Protein AF-A0A348WB03-F1 (afdb_monomer_lite)

Organism: NCBI:txid314263

Sequence (57 aa):
MAEEGACVVLLHGLARTENSMLVLQEALEAQGYAVIAPRYRSTSAEIDKLARQTLPG

Foldseek 3Di:
DDDPPAEEEDEDAAPDFLVVCVVVQVVVVVVPHHYHDDGDPSDDDDPVVRCVVRDDD

pLDDT: mean 87.03, std 8.6, range [64.56, 97.69]

Structure (mmCIF, N/CA/C/O backbone):
data_AF-A0A348WB03-F1
#
_entry.id   AF-A0A348WB03-F1
#
loop_
_atom_site.group_PDB
_atom_site.id
_atom_site.type_symbol
_atom_site.label_atom_id
_atom_site.label_alt_id
_atom_site.label_comp_id
_atom_site.label_asym_id
_atom_site.label_entity_id
_atom_site.label_seq_id
_atom_site.pdbx_PDB_ins_code
_atom_site.Cartn_x
_atom_site.Cartn_y
_atom_site.Cartn_z
_atom_site.occupancy
_atom_site.B_iso_or_equiv
_atom_site.auth_seq_id
_atom_site.auth_comp_id
_atom_site.auth_asym_id
_atom_site.auth_atom_id
_atom_site.pdbx_PDB_model_num
ATOM 1 N N . MET A 1 1 ? -15.245 9.317 10.972 1.00 74.06 1 MET A N 1
ATOM 2 C CA . MET A 1 1 ? -14.648 8.045 11.420 1.00 74.06 1 MET A CA 1
ATOM 3 C C . MET A 1 1 ? -15.152 6.940 10.521 1.00 74.06 1 MET A C 1
ATOM 5 O O . MET A 1 1 ? -16.287 7.038 10.069 1.00 74.06 1 MET A O 1
ATOM 9 N N . ALA A 1 2 ? -14.304 5.956 10.238 1.00 86.62 2 ALA A N 1
ATOM 10 C CA . ALA A 1 2 ? -14.681 4.765 9.491 1.00 86.62 2 ALA A CA 1
ATOM 11 C C . ALA A 1 2 ? -15.647 3.874 10.293 1.00 86.62 2 ALA A C 1
ATOM 13 O O . ALA A 1 2 ? -15.600 3.851 11.524 1.00 86.62 2 ALA A O 1
ATOM 14 N N . GLU A 1 3 ? -16.515 3.162 9.577 1.00 91.69 3 GLU A N 1
ATOM 15 C CA . GLU A 1 3 ? -17.431 2.160 10.135 1.00 91.69 3 GLU A CA 1
ATOM 16 C C . GLU A 1 3 ? -16.658 0.941 10.670 1.00 91.69 3 GLU A C 1
ATOM 18 O O . GLU A 1 3 ? -15.554 0.631 10.208 1.00 91.69 3 GLU A O 1
ATOM 23 N N . GLU A 1 4 ? -17.246 0.220 11.627 1.00 87.88 4 GLU A N 1
ATOM 24 C CA . GLU A 1 4 ? -16.637 -0.985 12.197 1.00 87.88 4 GLU A CA 1
ATOM 25 C C . GLU A 1 4 ? -16.390 -2.038 11.100 1.00 87.88 4 GLU A C 1
ATOM 27 O O . GLU A 1 4 ? -17.298 -2.428 10.366 1.00 87.88 4 GLU A O 1
ATOM 32 N N . GLY A 1 5 ? -15.134 -2.473 10.957 1.00 87.88 5 GLY A N 1
ATOM 33 C CA . GLY A 1 5 ? -14.719 -3.430 9.925 1.00 87.88 5 GLY A CA 1
ATOM 34 C C . GLY A 1 5 ? -14.379 -2.824 8.555 1.00 87.88 5 GLY A C 1
ATOM 35 O O . GLY A 1 5 ? -14.047 -3.575 7.636 1.00 87.88 5 GLY A O 1
ATOM 36 N N . ALA A 1 6 ? -14.410 -1.497 8.387 1.00 92.81 6 ALA A N 1
ATOM 37 C CA . ALA A 1 6 ? -14.009 -0.856 7.136 1.00 92.81 6 ALA A CA 1
ATOM 38 C C . ALA A 1 6 ? -12.497 -1.019 6.868 1.00 92.81 6 ALA A C 1
ATOM 40 O O . ALA A 1 6 ? -11.651 -0.540 7.630 1.00 92.81 6 ALA A O 1
ATOM 41 N N . CYS A 1 7 ? -12.161 -1.668 5.748 1.00 95.00 7 C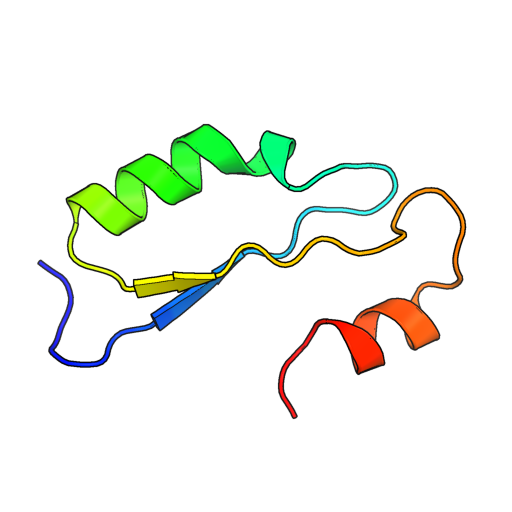YS A N 1
ATOM 42 C CA . CYS A 1 7 ? -10.787 -1.917 5.317 1.00 95.00 7 CYS A CA 1
ATOM 43 C C . CYS A 1 7 ? -10.506 -1.311 3.936 1.00 95.00 7 CYS A C 1
ATOM 45 O O . CYS A 1 7 ? -11.320 -1.423 3.020 1.00 95.00 7 CYS A O 1
ATOM 47 N N . VAL A 1 8 ? -9.334 -0.693 3.783 1.00 94.94 8 VAL A N 1
ATOM 48 C CA . VAL A 1 8 ? -8.845 -0.139 2.518 1.00 94.94 8 VAL A CA 1
ATOM 49 C C . VAL A 1 8 ? -7.578 -0.874 2.096 1.00 94.94 8 VAL A C 1
ATOM 51 O O . VAL A 1 8 ? -6.597 -0.919 2.837 1.00 94.94 8 VAL A O 1
ATOM 54 N N . VAL A 1 9 ? -7.573 -1.414 0.876 1.00 93.25 9 VAL A N 1
ATOM 55 C CA . VAL A 1 9 ? -6.374 -1.992 0.256 1.00 93.25 9 VAL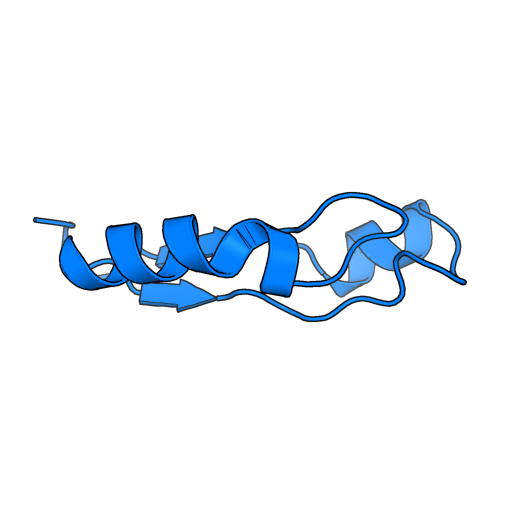 A CA 1
ATOM 56 C C . VAL A 1 9 ? -5.759 -0.963 -0.690 1.00 93.25 9 VAL A C 1
ATOM 58 O O . VAL A 1 9 ? -6.373 -0.580 -1.685 1.00 93.25 9 VAL A O 1
ATOM 61 N N . LEU A 1 10 ? -4.543 -0.512 -0.388 1.00 93.19 10 LEU A N 1
ATOM 62 C CA . LEU A 1 10 ? -3.802 0.449 -1.201 1.00 93.19 10 LEU A CA 1
ATOM 63 C C . LEU A 1 10 ? -2.826 -0.274 -2.126 1.00 93.19 10 LEU A C 1
ATOM 65 O O . LEU A 1 10 ? -1.792 -0.785 -1.698 1.00 93.19 10 LEU A O 1
ATOM 69 N N . LEU A 1 11 ? -3.131 -0.265 -3.421 1.00 90.31 11 LEU A N 1
ATOM 70 C CA . LEU A 1 11 ? -2.231 -0.751 -4.461 1.00 90.31 11 LEU A CA 1
ATOM 71 C C . LEU A 1 11 ? -1.470 0.425 -5.075 1.00 90.31 11 LEU A C 1
ATOM 73 O O . LEU A 1 11 ? -2.060 1.316 -5.686 1.00 90.31 11 LEU A O 1
ATOM 77 N N . HIS A 1 12 ? -0.144 0.429 -4.942 1.00 90.06 12 HIS A N 1
ATOM 78 C CA . HIS A 1 12 ? 0.687 1.401 -5.651 1.00 90.06 12 HIS A CA 1
ATOM 79 C C . HIS A 1 12 ? 0.698 1.128 -7.165 1.00 90.06 12 HIS A C 1
ATOM 81 O O . HIS A 1 12 ? 0.344 0.043 -7.619 1.00 90.06 12 HIS A O 1
ATOM 87 N N . GLY A 1 13 ? 1.138 2.100 -7.966 1.00 86.75 13 GLY A N 1
ATOM 88 C CA . GLY A 1 13 ? 1.248 1.947 -9.422 1.00 86.75 13 GLY A CA 1
ATOM 89 C C . GLY A 1 13 ? 2.418 1.063 -9.883 1.00 86.75 13 GLY A C 1
ATOM 90 O O . GLY A 1 13 ? 3.282 0.668 -9.092 1.00 86.75 13 GLY A O 1
ATOM 91 N N . LEU A 1 14 ? 2.466 0.791 -11.192 1.00 87.50 14 LEU A N 1
ATOM 92 C CA . LEU A 1 14 ? 3.591 0.106 -11.840 1.00 87.50 14 LEU A CA 1
ATOM 93 C C . LEU A 1 14 ? 4.888 0.912 -11.702 1.00 87.50 14 LEU A C 1
ATOM 95 O O . LEU A 1 14 ? 4.865 2.143 -11.696 1.00 87.50 14 LEU A O 1
ATOM 99 N N . ALA A 1 15 ? 6.022 0.215 -11.590 1.00 86.31 15 ALA A N 1
ATOM 100 C CA . ALA A 1 15 ? 7.335 0.808 -11.332 1.00 86.31 15 ALA A CA 1
ATOM 101 C C . ALA A 1 15 ? 7.378 1.743 -10.097 1.00 86.31 15 ALA A C 1
ATOM 103 O O . ALA A 1 15 ? 8.119 2.732 -10.066 1.00 86.31 15 ALA A O 1
ATOM 104 N N . ARG A 1 16 ? 6.562 1.453 -9.077 1.00 89.25 16 ARG A N 1
ATOM 105 C CA . ARG A 1 16 ? 6.524 2.150 -7.779 1.00 89.25 16 ARG 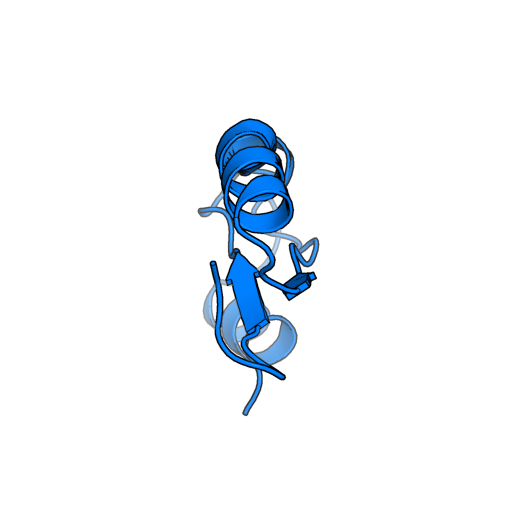A CA 1
ATOM 106 C C . ARG A 1 16 ? 6.626 1.163 -6.621 1.00 89.25 16 ARG A C 1
ATOM 108 O O . ARG A 1 16 ? 6.555 -0.044 -6.816 1.00 89.25 16 ARG A O 1
ATOM 115 N N . THR A 1 17 ? 6.792 1.679 -5.417 1.00 87.06 17 THR A N 1
ATOM 116 C CA . THR A 1 17 ? 6.713 0.903 -4.174 1.00 87.06 17 THR A CA 1
ATOM 117 C C . THR A 1 17 ? 5.552 1.415 -3.333 1.00 87.06 17 THR A C 1
ATOM 119 O O . THR A 1 17 ? 4.976 2.465 -3.634 1.00 87.06 17 THR A O 1
ATOM 122 N N . GLU A 1 18 ? 5.213 0.708 -2.261 1.00 88.50 18 GLU A N 1
ATOM 123 C CA . GLU A 1 18 ? 4.145 1.099 -1.343 1.00 88.50 18 GLU A CA 1
ATOM 124 C C . GLU A 1 18 ? 4.400 2.466 -0.689 1.00 88.50 18 GLU A C 1
ATOM 126 O O . GLU A 1 18 ? 3.454 3.196 -0.412 1.00 88.50 18 GLU A O 1
ATOM 131 N N . ASN A 1 19 ? 5.668 2.892 -0.585 1.00 92.56 19 ASN A N 1
ATOM 132 C CA . ASN A 1 19 ? 6.038 4.228 -0.106 1.00 92.56 19 ASN A CA 1
ATOM 133 C C . ASN A 1 19 ? 5.387 5.361 -0.916 1.00 92.56 19 ASN A C 1
ATOM 135 O O . ASN A 1 19 ? 5.213 6.459 -0.396 1.00 92.56 19 ASN A O 1
ATOM 139 N N . SER A 1 20 ? 5.003 5.115 -2.176 1.00 92.06 20 SER A N 1
ATOM 140 C CA . SER A 1 20 ? 4.282 6.105 -2.996 1.00 92.06 20 SER A CA 1
ATOM 141 C C . SER A 1 20 ? 2.893 6.449 -2.444 1.00 92.06 20 SER A C 1
ATOM 143 O O . SER A 1 20 ? 2.294 7.419 -2.896 1.00 92.06 20 SER A O 1
ATOM 145 N N . MET A 1 21 ? 2.386 5.663 -1.492 1.00 94.75 21 MET A N 1
ATOM 146 C CA . MET A 1 21 ? 1.071 5.820 -0.869 1.00 94.75 21 MET A CA 1
ATOM 147 C C . MET A 1 21 ? 1.149 6.108 0.637 1.00 94.75 21 MET A C 1
ATOM 149 O O . MET A 1 21 ? 0.107 6.185 1.279 1.00 94.75 21 MET A O 1
ATOM 153 N N . LEU A 1 22 ? 2.347 6.308 1.204 1.00 95.12 22 LEU A N 1
ATOM 154 C CA . LEU A 1 22 ? 2.551 6.410 2.657 1.00 95.12 22 LEU A CA 1
ATOM 155 C C . LEU A 1 22 ? 1.678 7.492 3.315 1.00 95.12 22 LEU A C 1
ATOM 157 O O . LEU A 1 22 ? 0.980 7.219 4.282 1.00 95.12 22 LEU A O 1
ATOM 161 N N . VAL A 1 23 ? 1.641 8.695 2.738 1.00 97.00 23 VAL A N 1
ATOM 162 C CA . VAL A 1 23 ? 0.838 9.811 3.277 1.00 97.00 23 VAL A CA 1
ATOM 163 C C . VAL A 1 23 ? -0.661 9.494 3.257 1.00 97.00 23 VAL A C 1
ATOM 165 O O . VAL A 1 23 ? -1.397 9.868 4.167 1.00 97.00 23 VAL A O 1
ATOM 168 N N . LEU A 1 24 ? -1.131 8.796 2.220 1.00 96.50 24 LEU A N 1
ATOM 169 C CA . LEU A 1 24 ? -2.535 8.403 2.109 1.00 96.50 24 LEU A CA 1
ATOM 170 C C . LEU A 1 24 ? -2.883 7.302 3.116 1.00 96.50 24 LEU A C 1
ATOM 172 O O . LEU A 1 24 ? -3.963 7.342 3.702 1.00 96.50 24 LEU A O 1
ATOM 176 N N . GLN A 1 25 ? -1.974 6.348 3.327 1.00 96.75 25 GLN A N 1
ATOM 177 C CA . GLN A 1 25 ? -2.124 5.321 4.352 1.00 96.75 25 GLN A CA 1
ATOM 178 C C . GLN A 1 25 ? -2.292 5.955 5.737 1.00 96.75 25 GLN A C 1
ATOM 180 O O . GLN A 1 25 ? -3.306 5.708 6.383 1.00 96.75 25 GLN A O 1
ATOM 185 N N . GLU A 1 26 ? -1.366 6.825 6.148 1.00 97.00 26 GLU A N 1
ATOM 186 C CA . GLU A 1 26 ? -1.415 7.491 7.458 1.00 97.00 26 GLU A CA 1
ATOM 187 C C . GLU A 1 26 ? -2.707 8.303 7.640 1.00 97.00 26 GLU A C 1
ATOM 189 O O . GLU A 1 26 ? -3.337 8.269 8.697 1.00 97.00 26 GLU A O 1
ATOM 194 N N . ALA A 1 27 ? -3.149 9.002 6.589 1.00 97.69 27 ALA A N 1
ATOM 195 C CA . ALA A 1 27 ? -4.389 9.768 6.626 1.00 97.69 27 ALA A CA 1
ATOM 196 C C . ALA A 1 27 ? -5.631 8.877 6.805 1.00 97.69 27 ALA A C 1
ATOM 198 O O . ALA A 1 27 ? -6.553 9.254 7.525 1.00 97.69 27 ALA A O 1
ATOM 199 N N . LEU A 1 28 ? -5.679 7.706 6.165 1.00 96.81 28 LEU A N 1
ATOM 200 C CA . LEU A 1 28 ? -6.791 6.761 6.297 1.00 96.81 28 LEU A CA 1
ATOM 201 C C . LEU A 1 28 ? -6.784 6.066 7.663 1.00 96.81 28 LEU A C 1
ATOM 203 O O . LEU A 1 28 ? -7.833 5.950 8.297 1.00 96.81 28 LEU A O 1
ATOM 207 N N . GLU A 1 29 ? -5.614 5.672 8.157 1.00 96.12 29 GLU A N 1
ATOM 208 C CA . GLU A 1 29 ? -5.461 5.115 9.504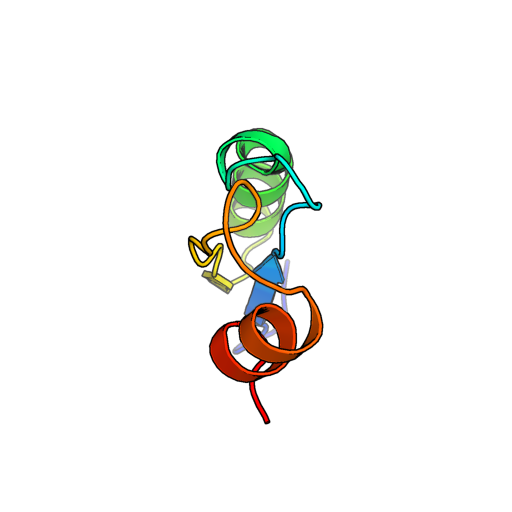 1.00 96.12 29 GLU A CA 1
ATOM 209 C C . GLU A 1 29 ? -5.924 6.123 10.567 1.00 96.12 29 GLU A C 1
ATOM 211 O O . GLU A 1 29 ? -6.716 5.779 11.445 1.00 96.12 29 GLU A O 1
ATOM 216 N N . ALA A 1 30 ? -5.550 7.401 10.431 1.00 96.56 30 ALA A N 1
ATOM 217 C CA . ALA A 1 30 ? -6.014 8.474 11.314 1.00 96.56 30 ALA A CA 1
ATOM 218 C C . ALA A 1 30 ? -7.542 8.685 11.279 1.00 96.56 30 ALA A C 1
ATOM 220 O O . ALA A 1 30 ? -8.121 9.192 12.239 1.00 96.56 30 ALA A O 1
ATOM 221 N N . GLN A 1 31 ? -8.211 8.284 10.193 1.00 95.62 31 GLN A N 1
ATOM 222 C CA . GLN A 1 31 ? -9.672 8.333 10.062 1.00 95.62 31 GLN A CA 1
ATOM 223 C C . GLN A 1 31 ? -10.378 7.070 10.590 1.00 95.62 31 GLN A C 1
ATOM 225 O O . GLN A 1 31 ? -11.614 7.018 10.594 1.00 95.62 31 GLN A O 1
ATOM 230 N N . GLY A 1 32 ? -9.617 6.080 11.069 1.00 95.44 32 GLY A N 1
ATOM 231 C CA . GLY A 1 32 ? -10.116 4.853 11.691 1.00 95.44 32 GLY A CA 1
ATOM 232 C C . GLY A 1 32 ? -10.248 3.655 10.749 1.00 95.44 32 GLY A C 1
ATOM 233 O O . GLY A 1 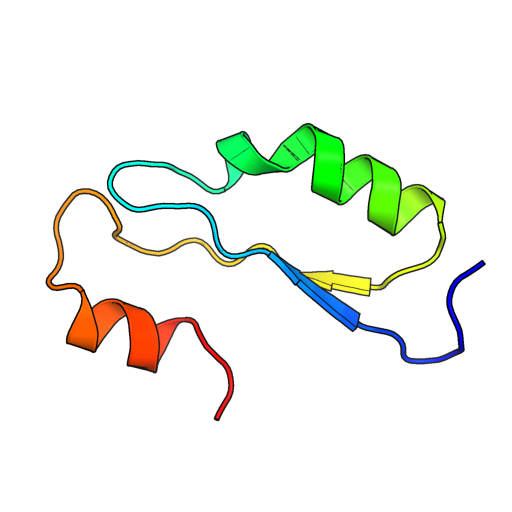32 ? -10.869 2.669 11.134 1.00 95.44 32 GLY A O 1
ATOM 234 N N . TYR A 1 33 ? -9.705 3.717 9.530 1.00 97.56 33 TYR A N 1
ATOM 235 C CA . TYR A 1 33 ? -9.710 2.575 8.610 1.00 97.56 33 TYR A CA 1
ATOM 236 C C . TYR A 1 33 ? -8.617 1.562 8.965 1.00 97.56 33 TYR A C 1
ATOM 238 O O . TYR A 1 33 ? -7.501 1.941 9.321 1.00 97.56 33 TYR A O 1
ATOM 246 N N . ALA A 1 34 ? -8.892 0.272 8.760 1.00 95.50 34 ALA A N 1
ATOM 247 C CA . ALA A 1 34 ? -7.836 -0.729 8.648 1.00 95.50 34 ALA A CA 1
ATOM 248 C C . ALA A 1 34 ? -7.214 -0.641 7.247 1.00 95.50 34 ALA A C 1
ATOM 250 O O . ALA A 1 34 ? -7.919 -0.817 6.252 1.00 95.50 34 ALA A O 1
ATOM 251 N N . VAL A 1 35 ? -5.912 -0.380 7.138 1.00 95.62 35 VAL A N 1
ATOM 252 C CA . VAL A 1 35 ? -5.257 -0.189 5.836 1.00 95.62 35 VAL A CA 1
ATOM 253 C C . VAL A 1 35 ? -4.249 -1.301 5.561 1.00 95.62 35 VAL A C 1
ATOM 255 O O . VAL A 1 35 ? -3.424 -1.634 6.407 1.00 95.62 35 VAL A O 1
ATOM 258 N N . ILE A 1 36 ? -4.309 -1.879 4.359 1.00 92.75 36 ILE A N 1
ATOM 259 C CA . ILE A 1 36 ? -3.347 -2.875 3.871 1.00 92.75 36 ILE A CA 1
ATOM 260 C C . ILE A 1 36 ? -2.673 -2.313 2.619 1.00 92.75 36 ILE A C 1
ATOM 262 O O . ILE A 1 36 ? -3.331 -2.089 1.607 1.00 92.75 36 ILE A O 1
ATOM 266 N N . ALA A 1 37 ? -1.356 -2.123 2.665 1.00 90.88 37 ALA A N 1
ATOM 267 C CA . ALA A 1 37 ? -0.551 -1.678 1.527 1.00 90.88 37 ALA A CA 1
ATOM 268 C C . ALA A 1 37 ? 0.431 -2.791 1.105 1.00 90.88 37 ALA A C 1
ATOM 270 O O . ALA A 1 37 ? 1.601 -2.776 1.498 1.00 90.88 37 ALA A O 1
ATOM 271 N N . PRO A 1 38 ? -0.028 -3.819 0.364 1.00 84.75 38 PRO A N 1
ATOM 272 C CA . PRO A 1 38 ? 0.811 -4.962 0.028 1.00 84.75 38 PRO A CA 1
ATOM 273 C C . PRO A 1 38 ? 1.943 -4.562 -0.926 1.00 84.75 38 PRO A C 1
ATOM 275 O O . PRO A 1 38 ? 1.729 -3.899 -1.943 1.00 84.75 38 PRO A O 1
ATOM 278 N N . ARG A 1 39 ? 3.160 -5.037 -0.638 1.00 84.25 39 ARG A N 1
ATOM 279 C CA . ARG A 1 39 ? 4.278 -4.955 -1.586 1.00 84.25 39 ARG A CA 1
ATOM 280 C C . ARG A 1 39 ? 4.053 -5.925 -2.742 1.00 84.25 39 ARG A C 1
ATOM 282 O O . ARG A 1 39 ? 3.830 -7.113 -2.513 1.00 84.25 39 ARG A O 1
ATOM 289 N N . TYR A 1 40 ? 4.223 -5.456 -3.977 1.00 84.19 40 TYR A N 1
ATOM 290 C CA . TYR A 1 40 ? 4.255 -6.321 -5.159 1.00 84.19 40 TYR A CA 1
ATOM 291 C C . TYR A 1 40 ? 5.398 -5.947 -6.110 1.00 84.19 40 TYR A C 1
ATOM 293 O O . TYR A 1 40 ? 5.902 -4.823 -6.098 1.00 84.19 40 TYR A O 1
ATOM 301 N N . ARG A 1 41 ? 5.848 -6.902 -6.938 1.00 81.81 41 ARG A N 1
ATOM 302 C CA . ARG A 1 41 ? 7.006 -6.742 -7.847 1.00 81.81 41 ARG A CA 1
ATOM 303 C C . ARG A 1 41 ? 6.690 -5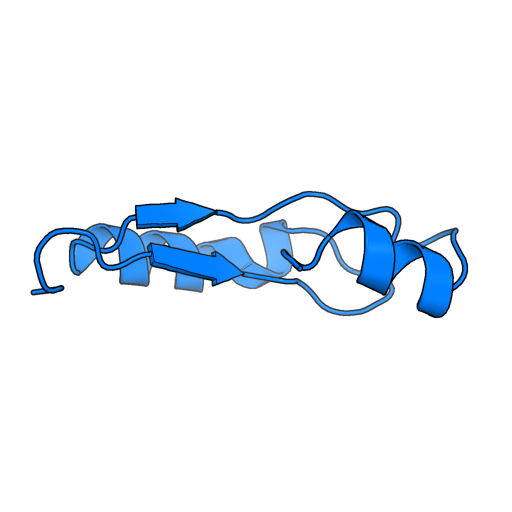.878 -9.080 1.00 81.81 41 ARG A C 1
ATOM 305 O O . ARG A 1 41 ? 6.892 -6.304 -10.213 1.00 81.81 41 ARG A O 1
ATOM 312 N N . SER A 1 42 ? 6.229 -4.651 -8.860 1.00 80.62 42 SER A N 1
ATOM 313 C CA . SER A 1 42 ? 5.806 -3.698 -9.897 1.00 80.62 42 SER A CA 1
ATOM 314 C C . SER A 1 42 ? 6.921 -3.241 -10.851 1.00 80.62 42 SER A C 1
ATOM 316 O O . SER A 1 42 ? 6.633 -2.633 -11.878 1.00 80.62 42 SER A O 1
ATOM 318 N N . THR A 1 43 ? 8.188 -3.486 -10.501 1.00 78.31 43 THR A N 1
ATOM 319 C CA . THR A 1 43 ? 9.381 -3.062 -11.252 1.00 78.31 43 THR A CA 1
ATOM 320 C C . THR A 1 43 ? 9.978 -4.163 -12.127 1.00 78.31 43 THR A C 1
ATOM 322 O O . THR A 1 43 ? 10.943 -3.904 -12.838 1.00 78.31 43 THR A O 1
ATOM 325 N N . SER A 1 44 ? 9.473 -5.401 -12.046 1.00 76.38 44 SER A N 1
ATOM 326 C CA . SER A 1 44 ? 10.152 -6.562 -12.649 1.00 76.38 44 SER A CA 1
ATOM 327 C C . SER A 1 44 ? 9.249 -7.708 -13.115 1.00 76.38 44 SER A C 1
ATOM 329 O O . SER A 1 44 ? 9.752 -8.628 -13.756 1.00 76.38 44 SER A O 1
ATOM 331 N N . ALA A 1 45 ? 7.948 -7.700 -12.809 1.00 74.75 45 ALA A N 1
ATOM 332 C CA . ALA A 1 45 ? 7.033 -8.788 -13.165 1.00 74.75 45 ALA A CA 1
ATOM 333 C C . ALA A 1 45 ? 5.908 -8.337 -14.112 1.00 74.75 45 ALA A C 1
ATOM 335 O O . ALA A 1 45 ? 5.568 -7.157 -14.175 1.00 74.75 45 ALA A O 1
ATOM 336 N N . GLU A 1 46 ? 5.318 -9.295 -14.834 1.00 77.38 46 GLU A N 1
ATOM 337 C CA . GLU A 1 46 ? 4.177 -9.045 -15.723 1.00 77.38 46 GLU A CA 1
ATOM 338 C C . GLU A 1 46 ? 2.905 -8.654 -14.962 1.00 77.38 46 GLU A C 1
ATOM 340 O O . GLU A 1 46 ? 2.590 -9.210 -13.908 1.00 77.38 46 GLU A O 1
ATOM 345 N N . ILE A 1 47 ? 2.142 -7.725 -15.542 1.00 73.88 47 ILE A N 1
ATOM 346 C CA . ILE A 1 47 ? 0.999 -7.065 -14.899 1.00 73.88 47 ILE A CA 1
ATOM 347 C C . ILE A 1 47 ? -0.113 -8.059 -14.516 1.00 73.88 47 ILE A C 1
ATOM 349 O O . ILE A 1 47 ? -0.599 -7.992 -13.390 1.00 73.88 47 ILE A O 1
ATOM 353 N N . ASP A 1 48 ? -0.484 -9.005 -15.393 1.00 73.56 48 ASP A N 1
ATOM 354 C CA . ASP A 1 48 ? -1.555 -9.987 -15.107 1.00 73.56 48 ASP A CA 1
ATOM 355 C C . ASP A 1 48 ? -1.227 -10.843 -13.874 1.00 73.56 48 ASP A C 1
ATOM 357 O O . ASP A 1 48 ? -2.061 -11.048 -12.989 1.00 73.56 48 ASP A O 1
ATOM 361 N N . LYS A 1 49 ? 0.037 -11.265 -13.758 1.00 80.62 49 LYS A N 1
ATOM 362 C CA . LYS A 1 49 ? 0.517 -12.033 -12.608 1.00 80.62 49 LYS A CA 1
ATOM 363 C C . LYS A 1 49 ? 0.462 -11.218 -11.319 1.00 80.62 49 LYS A C 1
ATOM 365 O O . LYS A 1 49 ? 0.112 -11.758 -10.273 1.00 80.62 49 LYS A O 1
ATOM 370 N N . LEU A 1 50 ? 0.816 -9.937 -11.388 1.00 74.62 50 LEU A N 1
ATOM 371 C CA . LEU A 1 50 ? 0.794 -9.039 -10.236 1.00 74.62 50 LEU A CA 1
ATOM 372 C C . LEU A 1 50 ? -0.638 -8.786 -9.754 1.00 74.62 50 LEU A C 1
ATOM 374 O O . LEU A 1 50 ? -0.899 -8.915 -8.562 1.00 74.62 50 LEU A O 1
ATOM 378 N N . ALA A 1 51 ? -1.578 -8.532 -10.667 1.00 76.56 51 ALA A N 1
ATOM 379 C CA . ALA A 1 51 ? -2.982 -8.315 -10.321 1.00 76.56 51 ALA A CA 1
ATOM 380 C C . ALA A 1 51 ? -3.569 -9.497 -9.532 1.00 76.56 51 ALA A C 1
ATOM 382 O O . ALA A 1 51 ? -4.136 -9.296 -8.461 1.00 76.56 51 ALA A O 1
ATOM 383 N N . ARG A 1 52 ? -3.347 -10.734 -9.999 1.00 79.88 52 ARG A N 1
ATOM 384 C CA . ARG A 1 52 ? -3.833 -11.958 -9.332 1.00 79.88 52 ARG A CA 1
ATOM 385 C C . ARG A 1 52 ? -3.215 -12.216 -7.956 1.00 79.88 52 ARG A C 1
ATOM 387 O O . ARG A 1 52 ? -3.822 -12.900 -7.145 1.00 79.88 52 ARG A O 1
ATOM 394 N N . GLN A 1 53 ? -1.989 -11.752 -7.716 1.00 76.94 53 GLN A N 1
ATOM 395 C CA . GLN A 1 53 ? -1.281 -11.977 -6.450 1.00 76.94 53 GLN A CA 1
ATOM 396 C C . GLN A 1 53 ? -1.583 -10.910 -5.399 1.00 76.94 53 GLN A C 1
ATOM 398 O O . GLN A 1 53 ? -1.377 -11.156 -4.213 1.00 76.94 53 GLN A O 1
ATOM 403 N N . THR A 1 54 ? -1.980 -9.713 -5.827 1.00 75.50 54 THR A N 1
ATOM 404 C CA . THR A 1 54 ? -2.084 -8.544 -4.947 1.00 75.50 54 THR A CA 1
ATOM 405 C C . THR A 1 54 ? -3.527 -8.158 -4.648 1.00 75.50 54 THR A C 1
ATOM 407 O O . THR A 1 54 ? -3.799 -7.686 -3.547 1.00 75.50 54 THR A O 1
ATOM 410 N N . LEU A 1 55 ? -4.452 -8.356 -5.590 1.00 76.25 55 LEU A N 1
ATOM 411 C CA . LEU A 1 55 ? -5.866 -8.084 -5.355 1.00 76.25 55 LEU A CA 1
ATOM 412 C C . LEU A 1 55 ? -6.534 -9.289 -4.676 1.00 76.25 55 LEU A C 1
ATOM 414 O O . LEU A 1 55 ? -6.311 -10.421 -5.114 1.00 76.25 55 LEU A O 1
ATOM 418 N N . PRO A 1 56 ? -7.351 -9.072 -3.629 1.00 70.38 56 PRO A N 1
ATOM 419 C CA . PRO A 1 56 ? -8.218 -10.122 -3.111 1.00 70.38 56 PRO A CA 1
ATOM 420 C C . PRO A 1 56 ? -9.214 -10.564 -4.197 1.00 70.38 56 PRO A C 1
ATOM 422 O O . PRO A 1 56 ? -9.628 -9.753 -5.030 1.00 70.38 56 PRO A O 1
ATOM 425 N N . GLY A 1 57 ? -9.537 -11.861 -4.200 1.00 64.56 57 GLY A N 1
ATOM 426 C CA . GLY A 1 57 ? -10.546 -12.458 -5.082 1.00 64.56 57 GLY A CA 1
ATOM 427 C C . GLY A 1 57 ? -11.969 -12.262 -4.585 1.00 64.56 57 GLY A C 1
ATOM 428 O O . GLY A 1 57 ? -12.138 -11.998 -3.374 1.00 64.56 57 GLY A O 1
#

Radius of gyration: 12.5 Å; chains: 1; bounding box: 28×22×28 Å

Secondary structure (DSSP, 8-state):
-PPTT-EEE-PPPTT--GGGGHHHHHHHHHTT-EEE-----TTTS-HHHHHHHHS--

InterPro domains:
  IPR029058 Alpha/Beta hydrolase fold [G3DSA:3.40.50.1820] (1-56)
  IPR029058 Alpha/Beta hydrolase fold [SSF53474] (4-55)